Protein AF-A0A2E7RL47-F1 (afdb_monomer_lite)

pLDDT: mean 95.15, std 5.03, range [53.56, 98.62]

Foldseek 3Di:
DEQFAVDQEDDPPRLVRGDALVVVVVVCCVAVVVPHDDDYRFYADPVRHGDPSSVVRVVVNVVVCCVVPVDDLWDDDDDDQDDDTDSVDDDDDDDDGDDDPCVVPDDDPDDDDDDDDPND

Sequence (120 aa):
MPNRNHQWIWVEDAAHLLYSVDEMMGKYDFSVGRNANFLLGMVIDNRGLVPEADVTQLTVFGQEIKRRFGHKIAEVSGQGEILIIDLSQCTTIDRLVVMEGIAQGERVLKYSVEGFMDGK

Radius of gyration: 19.32 Å; chains: 1; bounding box: 41×29×61 Å

Secondary structure (DSSP, 8-state):
-BSBTTB-S--TT-GGGBPPHHHHHHHHHTTGGGT-----B----TTSS--HHHHHHHHHHHHHHHHHHSS-S-----SSS------SS------------GGG-------------TT-

Structure (mmCIF, N/CA/C/O backbone):
data_AF-A0A2E7RL47-F1
#
_entry.id   AF-A0A2E7RL47-F1
#
loop_
_atom_site.group_PDB
_atom_site.id
_atom_site.type_symbol
_atom_site.label_atom_id
_atom_site.label_alt_id
_atom_site.label_comp_id
_atom_site.label_asym_id
_atom_site.label_entity_id
_atom_site.label_seq_id
_atom_site.pdbx_PDB_ins_code
_atom_site.Cartn_x
_atom_site.Cartn_y
_atom_site.Cartn_z
_atom_site.occupancy
_atom_site.B_iso_or_equiv
_atom_site.auth_seq_id
_atom_site.auth_comp_id
_atom_site.auth_asym_id
_atom_site.auth_atom_id
_atom_site.pdbx_PDB_model_num
ATOM 1 N N . MET A 1 1 ? 5.225 7.623 -10.792 1.00 84.62 1 MET A N 1
ATOM 2 C CA . MET A 1 1 ? 6.603 7.228 -10.454 1.00 84.62 1 MET A CA 1
ATOM 3 C C . MET A 1 1 ? 7.082 6.243 -11.509 1.00 84.62 1 MET A C 1
ATOM 5 O O . MET A 1 1 ? 6.345 5.302 -11.781 1.00 84.62 1 MET A O 1
ATOM 9 N N . PRO A 1 2 ? 8.259 6.448 -12.116 1.00 88.81 2 PRO A N 1
ATOM 10 C CA . PRO A 1 2 ? 8.822 5.479 -13.052 1.00 88.81 2 PRO A CA 1
ATOM 11 C C . PRO A 1 2 ? 9.213 4.189 -12.321 1.00 88.81 2 PRO A C 1
ATOM 13 O O . PRO A 1 2 ? 9.649 4.243 -11.174 1.00 88.81 2 PRO A O 1
ATOM 16 N N . ASN A 1 3 ? 9.083 3.035 -12.975 1.00 90.81 3 ASN A N 1
ATOM 17 C CA . ASN A 1 3 ? 9.487 1.747 -12.402 1.00 90.81 3 ASN A CA 1
ATOM 18 C C . ASN A 1 3 ? 11.015 1.613 -12.207 1.00 90.81 3 ASN A C 1
ATOM 20 O O . ASN A 1 3 ? 11.498 0.800 -11.418 1.00 90.81 3 ASN A O 1
ATOM 24 N N . ARG A 1 4 ? 11.773 2.459 -12.911 1.00 92.44 4 ARG A N 1
ATOM 25 C CA . ARG A 1 4 ? 13.227 2.601 -12.830 1.00 92.44 4 ARG A CA 1
ATOM 26 C C . ARG A 1 4 ? 13.590 3.983 -12.299 1.00 92.44 4 ARG A C 1
ATOM 28 O O . ARG A 1 4 ? 12.906 4.960 -12.605 1.00 92.44 4 ARG A O 1
ATOM 35 N N . ASN A 1 5 ? 14.663 4.088 -11.525 1.00 91.81 5 ASN A N 1
ATOM 36 C CA . ASN A 1 5 ? 15.028 5.317 -10.833 1.00 91.81 5 ASN A CA 1
ATOM 37 C C . ASN A 1 5 ? 15.213 6.503 -11.795 1.00 91.81 5 ASN A C 1
ATOM 39 O O . ASN A 1 5 ? 16.106 6.497 -12.635 1.00 91.81 5 ASN A O 1
ATOM 43 N N . HIS A 1 6 ? 14.327 7.500 -11.678 1.00 89.25 6 HIS A N 1
ATOM 44 C CA . HIS A 1 6 ? 14.227 8.686 -12.544 1.00 89.25 6 HIS A CA 1
ATOM 45 C C . HIS A 1 6 ? 14.104 8.424 -14.060 1.00 89.25 6 HIS A C 1
ATOM 47 O O . HIS A 1 6 ? 14.182 9.368 -14.846 1.00 89.25 6 HIS A O 1
ATOM 53 N N . GLN A 1 7 ? 13.827 7.189 -14.488 1.00 92.19 7 GLN A N 1
ATOM 54 C CA . GLN A 1 7 ? 13.821 6.816 -15.900 1.00 92.19 7 GLN A CA 1
ATOM 55 C C . GLN A 1 7 ? 12.419 6.427 -16.384 1.00 92.19 7 GLN A C 1
ATOM 57 O O . GLN A 1 7 ? 11.924 5.332 -16.131 1.00 92.19 7 GLN A O 1
ATOM 62 N N . TRP A 1 8 ? 11.792 7.340 -17.125 1.00 93.19 8 TRP A N 1
ATOM 63 C CA . TRP A 1 8 ? 10.444 7.160 -17.677 1.00 93.19 8 TRP A CA 1
ATOM 64 C C . TRP A 1 8 ? 10.403 6.466 -19.036 1.00 93.19 8 TRP A C 1
ATOM 66 O O . TRP A 1 8 ? 9.374 5.910 -19.403 1.00 93.19 8 TRP A O 1
ATOM 76 N N . ILE A 1 9 ? 11.503 6.520 -19.784 1.00 93.94 9 ILE A N 1
ATOM 77 C CA . ILE A 1 9 ? 11.614 5.960 -21.131 1.00 93.94 9 ILE A CA 1
ATOM 78 C C . ILE A 1 9 ? 12.571 4.773 -21.087 1.00 93.94 9 ILE A C 1
ATOM 80 O O . ILE A 1 9 ? 13.517 4.746 -20.295 1.00 93.94 9 ILE A O 1
ATOM 84 N N . TRP A 1 10 ? 12.320 3.766 -21.916 1.00 95.62 10 TRP A N 1
ATOM 85 C CA . TRP A 1 10 ? 13.231 2.637 -22.022 1.00 95.62 10 TRP A CA 1
ATOM 86 C C . TRP A 1 10 ? 14.604 3.088 -22.536 1.00 95.62 10 TRP A C 1
ATOM 88 O O . TRP A 1 10 ? 14.705 3.877 -23.473 1.00 95.62 10 TRP A O 1
ATOM 98 N N . VAL A 1 11 ? 15.653 2.560 -21.911 1.00 94.31 11 VAL A N 1
ATOM 99 C CA . VAL A 1 11 ? 17.050 2.699 -22.329 1.00 94.31 11 VAL A CA 1
ATOM 100 C C . VAL A 1 11 ? 17.673 1.313 -22.223 1.00 94.31 11 VAL A C 1
ATOM 102 O O . VAL A 1 11 ? 17.366 0.564 -21.283 1.00 94.31 11 VAL A O 1
ATOM 105 N N . GLU A 1 12 ? 18.506 0.969 -23.199 1.00 94.25 12 GLU A N 1
ATOM 106 C CA . GLU A 1 12 ? 19.251 -0.286 -23.215 1.00 94.25 12 GLU A CA 1
ATOM 107 C C . GLU A 1 12 ? 20.155 -0.396 -21.973 1.00 94.25 12 GLU A C 1
ATOM 109 O O . GLU A 1 12 ? 20.651 0.605 -21.465 1.00 94.25 12 GLU A O 1
ATOM 114 N N . ASP A 1 13 ? 20.298 -1.609 -21.435 1.00 93.31 13 ASP A N 1
ATOM 115 C CA . ASP A 1 13 ? 21.106 -1.925 -20.241 1.00 93.31 13 ASP A CA 1
ATOM 116 C C . ASP A 1 13 ? 20.779 -1.134 -18.945 1.00 93.31 13 ASP A C 1
ATOM 118 O O . ASP A 1 13 ? 21.546 -1.079 -17.988 1.00 93.31 13 ASP A O 1
ATOM 122 N N . ALA A 1 14 ? 19.584 -0.545 -18.849 1.00 94.62 14 ALA A N 1
ATOM 123 C CA . ALA A 1 14 ? 19.164 0.230 -17.674 1.00 94.62 14 ALA A CA 1
ATOM 124 C C . ALA A 1 14 ? 18.370 -0.578 -16.620 1.00 94.62 14 ALA A C 1
ATOM 126 O O . ALA A 1 14 ? 17.676 0.001 -15.783 1.00 94.62 14 ALA A O 1
ATOM 127 N N . ALA A 1 15 ? 18.417 -1.915 -16.656 1.00 93.31 15 ALA A N 1
ATOM 128 C CA . ALA A 1 15 ? 17.671 -2.765 -15.713 1.00 93.31 15 ALA A CA 1
ATOM 129 C C . ALA A 1 15 ? 18.176 -2.640 -14.263 1.00 93.31 15 ALA A C 1
ATOM 131 O O . ALA A 1 15 ? 17.411 -2.813 -13.321 1.00 93.31 15 ALA A O 1
ATOM 132 N N . HIS A 1 16 ? 19.442 -2.265 -14.076 1.00 95.00 16 HIS A N 1
ATOM 133 C CA . HIS A 1 16 ? 20.040 -2.007 -12.765 1.00 95.00 16 HIS A CA 1
ATOM 134 C C . HIS A 1 16 ? 19.415 -0.809 -12.022 1.00 95.00 16 HIS A C 1
ATOM 136 O O . HIS A 1 16 ? 19.661 -0.633 -10.833 1.00 95.00 16 HIS A O 1
ATOM 142 N N . LEU A 1 17 ? 18.607 0.015 -12.703 1.00 96.25 17 LEU A N 1
ATOM 143 C CA . LEU A 1 17 ? 17.873 1.134 -12.104 1.00 96.25 17 LEU A CA 1
ATOM 144 C C . LEU A 1 17 ? 16.508 0.728 -11.530 1.00 96.25 17 LEU A C 1
ATOM 146 O O . 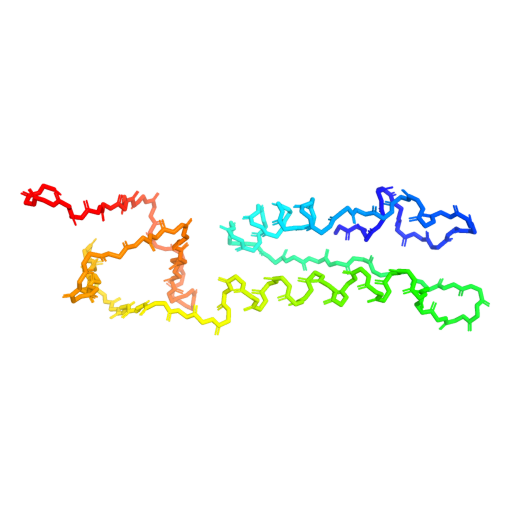LEU A 1 17 ? 15.800 1.587 -11.005 1.00 96.25 17 LEU A O 1
ATOM 150 N N . LEU A 1 18 ? 16.096 -0.534 -11.669 1.00 96.69 18 LEU A N 1
ATOM 151 C CA . LEU A 1 18 ? 14.861 -1.037 -11.072 1.00 96.69 18 LEU A CA 1
ATOM 152 C C . LEU A 1 18 ? 14.894 -0.859 -9.551 1.00 96.69 18 LEU A C 1
ATOM 154 O O . LEU A 1 18 ? 15.865 -1.229 -8.895 1.00 96.69 18 LEU A O 1
ATOM 158 N N . TYR A 1 19 ? 13.817 -0.314 -8.988 1.00 96.38 19 TYR A N 1
ATOM 159 C CA . TYR A 1 19 ? 13.667 -0.246 -7.536 1.00 96.38 19 TYR A CA 1
ATOM 160 C C . TYR A 1 19 ? 13.580 -1.651 -6.925 1.00 96.38 19 TYR A C 1
ATOM 162 O O . TYR A 1 19 ? 13.010 -2.575 -7.500 1.00 96.38 19 TYR A O 1
ATOM 170 N N . SER A 1 20 ? 14.090 -1.839 -5.720 1.00 96.38 20 SER A N 1
ATOM 171 C CA . SER A 1 20 ? 13.761 -3.039 -4.952 1.00 96.38 20 SER A CA 1
ATOM 172 C C . SER A 1 20 ? 12.266 -3.070 -4.601 1.00 96.38 20 SER A C 1
ATOM 174 O O . SER A 1 20 ? 11.598 -2.034 -4.534 1.00 96.38 20 SER A O 1
ATOM 176 N N . VAL A 1 21 ? 11.727 -4.262 -4.333 1.00 96.62 21 VAL A N 1
ATOM 177 C CA . VAL A 1 21 ? 10.330 -4.413 -3.886 1.00 96.62 21 VAL A CA 1
ATOM 178 C C . VAL A 1 21 ? 10.083 -3.644 -2.585 1.00 96.62 21 VAL A C 1
ATOM 180 O O . VAL A 1 21 ? 9.027 -3.034 -2.437 1.00 96.62 21 VAL A O 1
ATOM 183 N N . ASP A 1 22 ? 11.064 -3.590 -1.683 1.00 96.94 22 ASP A N 1
ATOM 184 C CA . ASP A 1 22 ? 10.963 -2.823 -0.438 1.00 96.94 22 ASP A CA 1
ATOM 185 C C . ASP A 1 22 ? 10.863 -1.313 -0.690 1.00 96.94 22 ASP A C 1
ATOM 187 O O . ASP A 1 22 ? 10.019 -0.640 -0.094 1.00 96.94 22 ASP A O 1
ATOM 191 N N . GLU A 1 23 ? 11.648 -0.771 -1.625 1.00 96.94 23 GLU A N 1
ATOM 192 C CA . GLU A 1 23 ? 11.520 0.633 -2.033 1.00 96.94 23 GLU A CA 1
ATOM 193 C C . GLU A 1 23 ? 10.163 0.917 -2.680 1.00 96.94 23 GLU A C 1
ATOM 195 O O . GLU A 1 23 ? 9.565 1.965 -2.422 1.00 96.94 23 GLU A O 1
ATOM 200 N N . MET A 1 24 ? 9.655 0.001 -3.510 1.00 97.12 24 MET A N 1
ATOM 201 C CA . MET A 1 24 ? 8.326 0.132 -4.110 1.00 97.12 24 MET A CA 1
ATOM 202 C C . MET A 1 24 ? 7.223 0.095 -3.051 1.00 97.12 24 MET A C 1
ATOM 204 O O . MET A 1 24 ? 6.310 0.918 -3.102 1.00 97.12 24 MET A O 1
ATOM 208 N N . MET A 1 25 ? 7.330 -0.793 -2.059 1.00 97.38 25 MET A N 1
ATOM 209 C CA . MET A 1 25 ? 6.396 -0.850 -0.936 1.00 97.38 25 MET A CA 1
ATOM 210 C C . MET A 1 25 ? 6.442 0.421 -0.092 1.00 97.38 25 MET A C 1
ATOM 212 O O . MET A 1 25 ? 5.389 0.958 0.233 1.00 97.38 25 MET A O 1
ATOM 216 N N . GLY A 1 26 ? 7.627 0.976 0.178 1.00 97.06 26 GLY A N 1
ATOM 217 C CA . GLY A 1 26 ? 7.737 2.270 0.855 1.00 97.06 26 GLY A CA 1
ATOM 218 C C . GLY A 1 26 ? 7.027 3.386 0.082 1.00 97.06 26 GLY A C 1
ATOM 219 O O . GLY A 1 26 ? 6.327 4.213 0.662 1.00 97.06 26 GLY A O 1
ATOM 220 N N . LYS A 1 27 ? 7.132 3.391 -1.251 1.00 96.75 27 LYS A N 1
ATOM 221 C CA . LYS A 1 27 ? 6.417 4.361 -2.095 1.00 96.75 27 LYS A CA 1
ATOM 222 C C . LYS A 1 27 ? 4.909 4.107 -2.124 1.00 96.75 27 LYS A C 1
ATOM 224 O O . LYS A 1 27 ? 4.157 5.077 -2.147 1.00 96.75 27 LYS A O 1
ATOM 229 N N . TYR A 1 28 ? 4.465 2.852 -2.089 1.00 97.81 28 TYR A N 1
ATOM 230 C CA . TYR A 1 28 ? 3.052 2.483 -1.965 1.00 97.81 28 TYR A CA 1
ATOM 231 C C . TYR A 1 28 ? 2.463 2.978 -0.637 1.00 97.81 28 TYR A C 1
ATOM 233 O O . TYR A 1 28 ? 1.457 3.687 -0.633 1.00 97.81 28 TYR A O 1
ATOM 241 N N . ASP A 1 29 ? 3.141 2.705 0.479 1.00 96.94 29 ASP A N 1
ATOM 242 C CA . ASP A 1 29 ? 2.715 3.120 1.819 1.00 96.94 29 ASP A CA 1
ATOM 243 C C . ASP A 1 29 ? 2.676 4.655 1.943 1.00 96.94 29 ASP A C 1
ATOM 245 O O . ASP A 1 29 ? 1.768 5.218 2.552 1.00 96.94 29 ASP A O 1
ATOM 249 N N . PHE A 1 30 ? 3.606 5.363 1.293 1.00 96.88 30 PHE A N 1
ATOM 250 C CA . PHE A 1 30 ? 3.637 6.830 1.268 1.00 96.88 30 PHE A CA 1
ATOM 251 C C . PHE A 1 30 ? 2.847 7.485 0.121 1.00 96.88 30 PHE A C 1
ATOM 253 O O . PHE A 1 30 ? 2.918 8.706 -0.029 1.00 96.88 30 PHE A O 1
ATOM 260 N N . SER A 1 31 ? 2.080 6.714 -0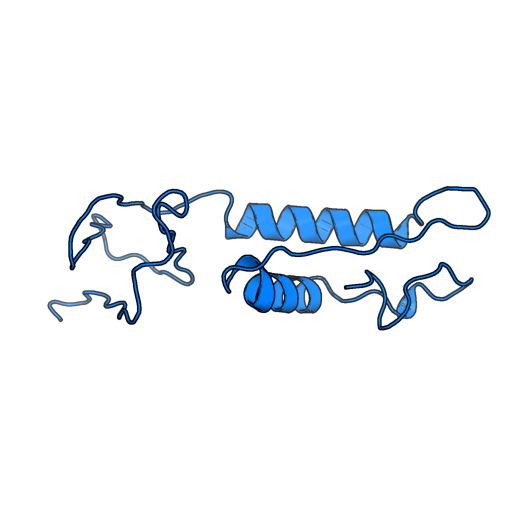.655 1.00 97.56 31 SER A N 1
ATOM 261 C CA . SER A 1 31 ? 1.118 7.219 -1.647 1.00 97.56 31 SER A CA 1
ATOM 262 C C . SER A 1 31 ? -0.287 6.691 -1.362 1.00 97.56 31 SER A C 1
ATOM 264 O O . SER A 1 31 ? -1.083 7.406 -0.761 1.00 97.56 31 SER A O 1
ATOM 266 N N . VAL A 1 32 ? -0.572 5.431 -1.701 1.00 98.19 32 VAL A N 1
ATOM 267 C CA . VAL A 1 32 ? -1.855 4.763 -1.416 1.00 98.19 32 VAL A CA 1
ATOM 268 C C . VAL A 1 32 ? -2.172 4.801 0.073 1.00 98.19 32 VAL A C 1
ATOM 270 O O . VAL A 1 32 ? -3.276 5.179 0.454 1.00 98.19 32 VAL A O 1
ATOM 273 N N . GLY A 1 33 ? -1.182 4.520 0.926 1.00 97.69 33 GLY A N 1
ATOM 274 C CA . GLY A 1 33 ? -1.335 4.621 2.382 1.00 97.69 33 GLY A CA 1
ATOM 275 C C . GLY A 1 33 ? -1.499 6.053 2.916 1.00 97.69 33 GLY A C 1
ATOM 276 O O . GLY A 1 33 ? -1.691 6.240 4.114 1.00 97.69 33 GLY A O 1
ATOM 277 N N . ARG A 1 34 ? -1.444 7.073 2.050 1.00 97.69 34 ARG A N 1
ATOM 278 C CA . ARG A 1 34 ? -1.616 8.499 2.372 1.00 97.69 34 ARG A CA 1
ATOM 279 C C . ARG A 1 34 ? -2.686 9.174 1.510 1.00 97.69 34 ARG A C 1
ATOM 281 O O . ARG A 1 34 ? -2.531 10.334 1.139 1.00 97.69 34 ARG A O 1
ATOM 288 N N . ASN A 1 35 ? -3.764 8.452 1.206 1.00 97.75 35 ASN A N 1
ATOM 289 C CA . ASN A 1 35 ? -4.922 8.988 0.484 1.00 97.75 35 ASN A CA 1
ATOM 290 C C . ASN A 1 35 ? -4.566 9.558 -0.910 1.00 97.75 35 ASN A C 1
ATOM 292 O O . ASN A 1 35 ? -5.083 10.586 -1.339 1.00 97.75 35 ASN A O 1
ATOM 296 N N . ALA A 1 36 ? -3.648 8.901 -1.626 1.00 97.81 36 ALA A N 1
ATOM 297 C CA . ALA A 1 36 ? -3.278 9.266 -2.990 1.00 97.81 36 ALA A CA 1
ATOM 298 C C . ALA A 1 36 ? -3.295 8.055 -3.926 1.00 97.81 36 ALA A C 1
ATOM 300 O O . ALA A 1 36 ? -3.035 6.922 -3.529 1.00 97.81 36 ALA A O 1
ATOM 301 N N . ASN A 1 37 ? -3.533 8.300 -5.212 1.00 97.00 37 ASN A N 1
ATOM 302 C CA . ASN A 1 37 ? -3.364 7.268 -6.230 1.00 97.00 37 ASN A CA 1
ATOM 303 C C . ASN A 1 37 ? -1.878 7.041 -6.529 1.00 97.00 37 ASN A C 1
ATOM 305 O O . ASN A 1 37 ? -1.093 7.988 -6.624 1.00 97.00 37 ASN A O 1
ATOM 309 N N . PHE A 1 38 ? -1.501 5.784 -6.760 1.00 96.31 38 PHE A N 1
ATOM 310 C CA . PHE A 1 38 ? -0.141 5.422 -7.144 1.00 96.31 38 PHE A CA 1
ATOM 311 C C . PHE A 1 38 ? -0.047 5.152 -8.646 1.00 96.31 38 PHE A C 1
ATOM 313 O O . PHE A 1 38 ? -0.394 4.079 -9.133 1.00 96.31 38 PHE A O 1
ATOM 320 N N . LEU A 1 39 ? 0.429 6.148 -9.395 1.00 95.69 39 LEU A N 1
ATOM 321 C CA . LEU A 1 39 ? 0.692 6.008 -10.826 1.00 95.69 39 LEU A CA 1
ATOM 322 C C . LEU A 1 39 ? 2.064 5.365 -11.052 1.00 95.69 39 LEU A C 1
ATOM 324 O O . LEU A 1 39 ? 3.089 5.972 -10.723 1.00 95.69 39 LEU A O 1
ATOM 328 N N . LEU A 1 40 ? 2.091 4.187 -11.670 1.00 93.88 40 LEU A N 1
ATOM 329 C CA . LEU A 1 40 ? 3.309 3.432 -11.961 1.00 93.88 40 LEU A CA 1
ATOM 330 C C . LEU A 1 40 ? 3.665 3.506 -13.451 1.00 93.88 40 LEU A C 1
ATOM 332 O O . LEU A 1 40 ? 2.858 3.162 -14.309 1.00 93.88 40 LEU A O 1
ATOM 336 N N . GLY A 1 41 ? 4.868 3.988 -13.759 1.00 93.75 41 GLY A N 1
ATOM 337 C CA . GLY A 1 41 ? 5.362 4.143 -15.125 1.00 93.75 41 GLY A CA 1
ATOM 338 C C . GLY A 1 41 ? 6.070 2.885 -15.605 1.00 93.75 41 GLY A C 1
ATOM 339 O O . GLY A 1 41 ? 7.170 2.597 -15.137 1.00 93.75 41 GLY A O 1
ATOM 340 N N . MET A 1 42 ? 5.455 2.171 -16.544 1.00 94.31 42 MET A N 1
ATOM 341 C CA . MET A 1 42 ? 6.053 1.025 -17.231 1.00 94.31 42 MET A CA 1
ATOM 342 C C . MET A 1 42 ? 6.772 1.483 -18.501 1.00 94.31 42 MET A C 1
ATOM 344 O O . MET A 1 42 ? 6.352 2.445 -19.144 1.00 94.31 42 MET A O 1
ATOM 348 N N . VAL A 1 43 ? 7.837 0.777 -18.871 1.00 94.69 43 VAL A N 1
ATOM 349 C CA . VAL A 1 43 ? 8.608 1.055 -20.087 1.00 94.69 43 VAL A CA 1
ATOM 350 C C . VAL A 1 43 ? 8.370 -0.027 -21.139 1.00 94.69 43 VAL A C 1
ATOM 352 O O . VAL A 1 43 ? 8.107 -1.179 -20.796 1.00 94.69 43 VAL A O 1
ATOM 355 N N . ILE A 1 44 ? 8.485 0.352 -22.411 1.00 96.31 44 ILE A N 1
ATOM 356 C CA . ILE A 1 44 ? 8.385 -0.541 -23.570 1.00 96.31 44 ILE A CA 1
ATOM 357 C C . ILE A 1 44 ? 9.724 -0.512 -24.309 1.00 96.31 44 ILE A C 1
ATOM 359 O O . ILE A 1 44 ? 10.234 0.569 -24.599 1.00 96.31 44 ILE A O 1
ATOM 363 N N . ASP A 1 45 ? 10.301 -1.680 -24.570 1.00 96.31 45 ASP A N 1
ATOM 364 C CA . ASP A 1 45 ? 11.588 -1.829 -25.245 1.00 96.31 45 ASP A CA 1
ATOM 365 C C . ASP A 1 45 ? 11.500 -1.702 -26.776 1.00 96.31 45 ASP A C 1
ATOM 367 O O . ASP A 1 45 ? 10.432 -1.498 -27.357 1.00 96.31 45 ASP A O 1
ATOM 371 N N . ASN A 1 46 ? 12.642 -1.846 -27.454 1.00 96.38 46 ASN A N 1
ATOM 372 C CA . ASN A 1 46 ? 12.744 -1.792 -28.918 1.00 96.38 46 ASN A CA 1
ATOM 373 C C . ASN A 1 46 ? 12.038 -2.949 -29.657 1.00 96.38 46 ASN A C 1
ATOM 375 O O . ASN A 1 46 ? 11.945 -2.914 -30.883 1.00 96.38 46 ASN A O 1
ATOM 379 N N . ARG A 1 47 ? 11.520 -3.952 -28.937 1.00 97.31 47 ARG A N 1
ATOM 380 C CA . ARG A 1 47 ? 10.678 -5.032 -29.475 1.00 97.31 47 ARG A CA 1
ATOM 381 C C . ARG A 1 47 ? 9.190 -4.703 -29.345 1.00 97.31 47 ARG A C 1
ATOM 383 O O . ARG A 1 47 ? 8.360 -5.470 -29.825 1.00 97.31 47 ARG A O 1
ATOM 390 N N . GLY A 1 48 ? 8.844 -3.590 -28.694 1.00 97.31 48 GLY A N 1
ATOM 391 C CA . GLY A 1 48 ? 7.464 -3.243 -28.373 1.00 97.31 48 GLY A CA 1
ATOM 392 C C . GLY A 1 48 ? 6.920 -3.994 -27.154 1.00 97.31 48 GLY A C 1
ATOM 393 O O . GLY A 1 48 ? 5.703 -4.102 -27.014 1.00 97.31 48 GLY A O 1
ATOM 394 N N . LEU A 1 49 ? 7.787 -4.521 -26.280 1.00 97.50 49 LEU A N 1
ATOM 395 C CA . LEU A 1 49 ? 7.399 -5.325 -25.117 1.00 97.50 49 LEU A CA 1
ATOM 396 C C . LEU A 1 49 ? 7.840 -4.676 -23.800 1.00 97.50 49 LEU A C 1
ATOM 398 O O . LEU A 1 49 ? 8.803 -3.916 -23.748 1.00 97.50 49 LEU A O 1
ATOM 402 N N . VAL A 1 50 ? 7.158 -5.011 -22.703 1.00 97.12 50 VAL A N 1
ATOM 403 C CA . VAL A 1 50 ? 7.669 -4.714 -21.357 1.00 97.12 50 VAL A CA 1
ATOM 404 C C . VAL A 1 50 ? 8.865 -5.640 -21.096 1.00 97.12 50 VAL A C 1
ATOM 406 O O . VAL A 1 50 ? 8.715 -6.853 -21.266 1.00 97.12 50 VAL A O 1
ATOM 409 N N . PRO A 1 51 ? 10.040 -5.126 -20.687 1.00 97.12 51 PRO A N 1
ATOM 410 C CA . PRO A 1 51 ? 11.192 -5.977 -20.403 1.00 97.12 51 PRO A CA 1
ATOM 411 C C . PRO A 1 51 ? 10.889 -7.030 -19.328 1.00 97.12 51 PRO A C 1
ATOM 413 O O . PRO A 1 51 ? 10.201 -6.751 -18.348 1.00 97.12 51 PRO A O 1
ATOM 416 N N . GLU A 1 52 ? 11.459 -8.229 -19.463 1.00 96.94 52 GLU A N 1
ATOM 417 C CA . GLU A 1 52 ? 11.205 -9.347 -18.536 1.00 96.94 52 GLU A CA 1
ATOM 418 C C . GLU A 1 52 ? 11.592 -9.027 -17.084 1.00 96.94 52 GLU A C 1
ATOM 420 O O . GLU A 1 52 ? 10.914 -9.460 -16.149 1.00 96.94 52 GLU A O 1
ATOM 425 N N . ALA A 1 53 ? 12.645 -8.227 -16.886 1.00 95.75 53 ALA A N 1
ATOM 426 C CA . ALA A 1 53 ? 13.063 -7.771 -15.563 1.00 95.75 53 ALA A CA 1
ATOM 427 C C . ALA A 1 53 ? 11.985 -6.897 -14.892 1.00 95.75 53 ALA A C 1
ATOM 429 O O . ALA A 1 53 ? 11.658 -7.117 -13.726 1.00 95.75 53 ALA A O 1
ATOM 430 N N . ASP A 1 54 ? 11.383 -5.965 -15.642 1.00 96.50 54 ASP A N 1
ATOM 431 C CA . ASP A 1 54 ? 10.270 -5.136 -15.174 1.00 96.50 54 ASP A CA 1
ATOM 432 C C . ASP A 1 54 ? 9.034 -6.001 -14.882 1.00 96.50 54 ASP A C 1
ATOM 434 O O . ASP A 1 54 ? 8.441 -5.872 -13.816 1.00 96.50 54 ASP A O 1
ATOM 438 N N . VAL A 1 55 ? 8.674 -6.940 -15.769 1.00 96.94 55 VAL A N 1
ATOM 439 C CA . VAL A 1 55 ? 7.551 -7.873 -15.532 1.00 96.94 55 VAL A CA 1
ATOM 440 C C . VAL A 1 55 ? 7.751 -8.662 -14.237 1.00 96.94 55 VAL A C 1
ATOM 442 O O . VAL A 1 55 ? 6.829 -8.764 -13.424 1.00 96.94 55 VAL A O 1
ATOM 445 N N . THR A 1 56 ? 8.951 -9.201 -14.026 1.00 97.12 56 THR A N 1
ATOM 446 C CA . THR A 1 56 ? 9.283 -9.995 -12.836 1.00 97.12 56 THR A CA 1
ATOM 447 C C . THR A 1 56 ? 9.154 -9.160 -11.567 1.00 97.12 56 THR A C 1
ATOM 449 O O . THR A 1 56 ? 8.437 -9.542 -10.644 1.00 97.12 56 THR A O 1
ATOM 452 N N . GLN A 1 57 ? 9.792 -7.992 -11.528 1.00 97.06 57 GLN A N 1
ATOM 453 C CA . GLN A 1 57 ? 9.772 -7.110 -10.363 1.00 97.06 57 GLN A CA 1
ATOM 454 C C . GLN A 1 57 ? 8.351 -6.596 -10.059 1.00 97.06 57 GLN A C 1
ATOM 456 O O . GLN A 1 57 ? 7.921 -6.654 -8.906 1.00 97.06 57 GLN A O 1
ATOM 461 N N . LEU A 1 58 ? 7.577 -6.197 -11.075 1.00 96.88 58 LEU A N 1
ATOM 462 C CA . LEU A 1 58 ? 6.172 -5.800 -10.918 1.00 96.88 58 LEU A CA 1
ATOM 463 C C . LEU A 1 58 ? 5.290 -6.946 -10.411 1.00 96.88 58 LEU A C 1
ATOM 465 O O . LEU A 1 58 ? 4.386 -6.726 -9.602 1.00 96.88 58 LEU A O 1
ATOM 469 N N . THR A 1 59 ? 5.565 -8.175 -10.849 1.00 98.06 59 THR A N 1
ATOM 470 C CA . THR A 1 59 ? 4.861 -9.370 -10.371 1.00 98.06 59 THR A CA 1
ATOM 471 C C . THR A 1 59 ? 5.124 -9.596 -8.886 1.00 98.06 59 THR A C 1
ATOM 473 O O . THR A 1 59 ? 4.172 -9.771 -8.123 1.00 98.06 59 THR A O 1
ATOM 476 N N . VAL A 1 60 ? 6.388 -9.538 -8.454 1.00 98.19 60 VAL A N 1
ATOM 477 C CA . VAL A 1 60 ? 6.750 -9.700 -7.036 1.00 98.19 60 VAL A CA 1
ATOM 478 C C . VAL A 1 60 ? 6.176 -8.558 -6.192 1.00 98.19 60 VAL A C 1
ATOM 480 O O . VAL A 1 60 ? 5.626 -8.807 -5.122 1.00 98.19 60 VAL A O 1
ATOM 483 N N . PHE A 1 61 ? 6.204 -7.318 -6.684 1.00 98.12 61 PHE A N 1
ATOM 484 C CA . PHE A 1 61 ? 5.578 -6.182 -6.004 1.00 98.12 61 PHE A CA 1
ATOM 485 C C . PHE A 1 61 ? 4.065 -6.380 -5.812 1.00 98.12 61 PHE A C 1
ATOM 487 O O . PHE A 1 61 ? 3.545 -6.206 -4.709 1.00 98.12 61 PHE A O 1
ATOM 494 N N . GLY A 1 62 ? 3.350 -6.827 -6.849 1.00 98.19 62 GLY A N 1
ATOM 495 C CA . GLY A 1 62 ? 1.923 -7.142 -6.746 1.00 98.19 62 GLY A CA 1
ATOM 496 C C . GLY A 1 62 ? 1.624 -8.303 -5.788 1.00 98.19 62 GLY A C 1
ATOM 497 O O . GLY A 1 62 ? 0.620 -8.273 -5.071 1.00 98.19 62 GLY A O 1
ATOM 498 N N . GLN A 1 63 ? 2.492 -9.318 -5.744 1.00 98.62 63 GLN A N 1
ATOM 499 C CA . GLN A 1 63 ? 2.405 -10.402 -4.762 1.00 98.62 63 GLN A CA 1
ATOM 500 C C . GLN A 1 63 ? 2.606 -9.884 -3.338 1.00 98.62 63 GLN A C 1
ATOM 502 O O . GLN A 1 63 ? 1.859 -10.283 -2.448 1.00 98.62 63 GLN A O 1
ATOM 507 N N . GLU A 1 64 ? 3.545 -8.964 -3.124 1.00 98.31 64 GLU A N 1
ATOM 508 C CA . GLU A 1 64 ? 3.807 -8.384 -1.809 1.00 98.31 64 GLU A CA 1
ATOM 509 C C . GLU A 1 64 ? 2.623 -7.545 -1.310 1.00 98.31 64 GLU A C 1
ATOM 511 O O . GLU A 1 64 ? 2.206 -7.709 -0.165 1.00 98.31 64 GLU A O 1
ATOM 516 N N . ILE A 1 65 ? 1.983 -6.743 -2.172 1.00 98.25 65 ILE A N 1
ATOM 517 C CA . ILE A 1 65 ? 0.737 -6.035 -1.820 1.00 98.25 65 ILE A CA 1
ATOM 518 C C . ILE A 1 65 ? -0.338 -7.033 -1.366 1.00 98.25 65 ILE A C 1
ATOM 520 O O . ILE A 1 65 ? -0.943 -6.861 -0.305 1.00 98.25 65 ILE A O 1
ATOM 524 N N . LYS A 1 66 ? -0.556 -8.111 -2.132 1.00 98.31 66 LYS A N 1
ATOM 525 C CA . LYS A 1 66 ? -1.535 -9.155 -1.780 1.00 98.31 66 LYS A CA 1
ATOM 526 C C . LYS A 1 66 ? -1.169 -9.875 -0.486 1.00 98.31 66 LYS A C 1
ATOM 528 O O . LYS A 1 66 ? -2.051 -10.145 0.320 1.00 98.31 66 LYS A O 1
ATOM 533 N N . ARG A 1 67 ? 0.112 -10.160 -0.258 1.00 97.56 67 ARG A N 1
ATOM 534 C CA . ARG A 1 67 ? 0.587 -10.797 0.973 1.00 97.56 67 ARG A CA 1
ATOM 535 C C . ARG A 1 67 ? 0.320 -9.917 2.194 1.00 97.56 67 ARG A C 1
ATOM 537 O O . ARG A 1 67 ? -0.054 -10.437 3.238 1.00 97.56 67 ARG A O 1
ATOM 544 N N . ARG A 1 68 ? 0.515 -8.599 2.067 1.00 96.44 68 ARG A N 1
ATOM 545 C CA . ARG A 1 68 ? 0.359 -7.629 3.163 1.00 96.44 68 ARG A CA 1
ATOM 546 C C . ARG A 1 68 ? -1.091 -7.267 3.472 1.00 96.44 68 ARG A C 1
ATOM 548 O O . ARG A 1 68 ? -1.408 -7.074 4.640 1.00 96.44 68 ARG A O 1
ATOM 555 N N . PHE A 1 69 ? -1.938 -7.141 2.450 1.00 96.75 69 PHE A N 1
ATOM 556 C CA . PHE A 1 69 ? -3.280 -6.555 2.584 1.00 96.75 69 PHE A CA 1
ATOM 557 C C . PHE A 1 69 ? -4.413 -7.447 2.055 1.00 96.75 69 PHE A C 1
ATOM 559 O O . PHE A 1 69 ? -5.581 -7.098 2.190 1.00 96.75 69 PHE A O 1
ATOM 566 N N . GLY A 1 70 ? -4.100 -8.595 1.446 1.00 96.50 70 GLY A N 1
ATOM 567 C CA . GLY A 1 70 ? -5.098 -9.496 0.857 1.00 96.50 70 GLY A CA 1
ATOM 568 C C . GLY A 1 70 ? -5.925 -10.273 1.882 1.00 96.50 70 GLY A C 1
ATOM 569 O O . GLY A 1 70 ? -6.999 -10.767 1.546 1.00 96.50 70 GLY A O 1
ATOM 570 N N . HIS A 1 71 ? -5.456 -10.353 3.128 1.00 95.62 71 HIS A N 1
ATOM 571 C CA . HIS A 1 71 ? -6.162 -10.999 4.229 1.00 95.62 71 HIS A CA 1
ATOM 572 C C . HIS A 1 71 ? -6.128 -10.103 5.466 1.00 95.62 71 HIS A C 1
ATOM 574 O O . HIS A 1 71 ? -5.061 -9.799 5.995 1.00 95.62 71 HIS A O 1
ATOM 580 N N . LYS A 1 72 ? -7.308 -9.685 5.925 1.00 95.50 72 LYS A N 1
ATOM 581 C CA . LYS A 1 72 ? -7.491 -8.933 7.172 1.00 95.50 72 LYS A CA 1
ATOM 582 C C . LYS A 1 72 ? -7.618 -9.885 8.361 1.00 95.50 72 LYS A C 1
ATOM 584 O O . LYS A 1 72 ? -8.238 -10.938 8.235 1.00 95.50 72 LYS A O 1
ATOM 589 N N . ILE A 1 73 ? -7.072 -9.483 9.507 1.00 96.25 73 ILE A N 1
ATOM 590 C CA . ILE A 1 73 ? -7.249 -10.191 10.786 1.00 96.25 73 ILE A CA 1
ATOM 591 C C . ILE A 1 73 ? -8.668 -9.950 11.319 1.00 96.25 73 ILE A C 1
ATOM 593 O O . ILE A 1 73 ? -9.358 -10.885 11.708 1.00 96.25 73 ILE A O 1
ATOM 597 N N . ALA A 1 74 ? -9.111 -8.694 11.292 1.00 96.62 74 ALA A N 1
ATOM 598 C CA . ALA A 1 74 ? -10.441 -8.256 11.690 1.00 96.62 74 ALA A CA 1
ATOM 599 C C . ALA A 1 74 ? -10.787 -6.940 10.973 1.00 96.62 74 ALA A C 1
ATOM 601 O O . ALA A 1 74 ? -9.918 -6.304 10.374 1.00 96.62 74 ALA A O 1
ATOM 602 N N . GLU A 1 75 ? -12.055 -6.539 11.014 1.00 97.06 75 GLU A N 1
ATOM 603 C CA . GLU A 1 75 ? -12.535 -5.270 10.462 1.00 97.06 75 GLU A CA 1
ATOM 604 C C . GLU A 1 75 ? -13.754 -4.787 11.243 1.00 97.06 75 GLU A C 1
ATOM 606 O O . GLU A 1 75 ? -14.560 -5.583 11.721 1.00 97.06 75 GLU A O 1
ATOM 611 N N . VAL A 1 76 ? -13.894 -3.467 11.320 1.00 97.56 76 VAL A N 1
ATOM 612 C CA . VAL A 1 76 ? -15.101 -2.782 11.774 1.00 97.56 76 VAL A CA 1
ATOM 613 C C . VAL A 1 76 ? -15.424 -1.665 10.786 1.00 97.56 76 VAL A C 1
ATOM 615 O O . VAL A 1 76 ? -14.529 -1.079 10.179 1.00 97.56 76 VAL A O 1
ATOM 618 N N . SER A 1 77 ? -16.705 -1.356 10.628 1.00 97.12 77 SER A N 1
ATOM 619 C CA . SER A 1 77 ? -17.162 -0.175 9.897 1.00 97.12 77 SER A CA 1
ATOM 620 C C . SER A 1 77 ? -18.365 0.428 10.612 1.00 97.12 77 SER A C 1
ATOM 622 O O . SER A 1 77 ? -19.105 -0.274 11.302 1.00 97.12 77 SER A O 1
ATOM 624 N N . GLY A 1 78 ? -18.549 1.739 10.488 1.00 96.50 78 GLY A N 1
ATOM 625 C CA . GLY A 1 78 ? -19.628 2.439 11.171 1.00 96.50 78 GLY A CA 1
ATOM 626 C C . GLY A 1 78 ? -19.494 3.952 11.086 1.00 96.50 78 GLY A C 1
ATOM 627 O O . GLY A 1 78 ? -18.641 4.480 10.376 1.00 96.50 78 GLY A O 1
ATOM 628 N N . GLN A 1 79 ? -20.363 4.640 11.819 1.00 95.00 79 GLN A N 1
ATOM 629 C CA . GLN A 1 79 ? -20.341 6.088 11.998 1.00 95.00 79 GLN A CA 1
ATOM 630 C C . GLN A 1 79 ? -20.228 6.389 13.493 1.00 95.00 79 GLN A C 1
ATOM 632 O O . GLN A 1 79 ? -20.898 5.747 14.299 1.00 95.00 79 GLN A O 1
ATOM 637 N N . GLY A 1 80 ? -19.398 7.361 13.857 1.00 94.50 80 GLY A N 1
ATOM 638 C CA . GLY A 1 80 ? -19.147 7.740 15.246 1.00 94.50 80 GLY A CA 1
ATOM 639 C C . GLY A 1 80 ? -17.715 8.227 15.440 1.00 94.50 80 GLY A C 1
ATOM 640 O O . GLY A 1 80 ? -16.926 8.232 14.498 1.00 94.50 80 GLY A O 1
ATOM 641 N N . GLU A 1 81 ? -17.391 8.642 16.661 1.00 95.69 81 GLU A N 1
ATOM 642 C CA . GLU A 1 81 ? -16.046 9.118 17.020 1.00 95.69 81 GLU A CA 1
ATOM 643 C C . GLU A 1 81 ? -15.096 7.975 17.401 1.00 95.69 81 GLU A C 1
ATOM 645 O O . GLU A 1 81 ? -13.882 8.115 17.281 1.00 95.69 81 GLU A O 1
ATOM 650 N N . ILE A 1 82 ? -15.645 6.839 17.847 1.00 97.19 82 ILE A N 1
ATOM 651 C CA . ILE A 1 82 ? -14.888 5.672 18.303 1.00 97.19 82 ILE A CA 1
ATOM 652 C C . ILE A 1 82 ? -15.419 4.431 17.590 1.00 97.19 82 ILE A C 1
ATOM 654 O O . ILE A 1 82 ? -16.618 4.151 17.614 1.00 97.19 82 ILE A O 1
ATOM 658 N N . LEU A 1 83 ? -14.504 3.667 16.998 1.00 97.50 83 LEU A N 1
ATOM 659 C CA . LEU A 1 83 ? -14.755 2.328 16.480 1.00 97.50 83 LEU A CA 1
ATOM 660 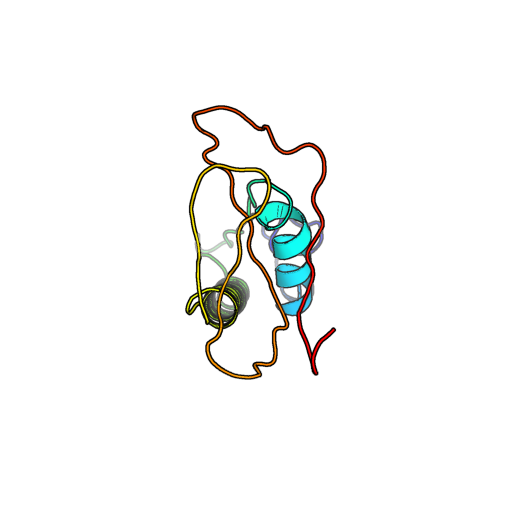C C . LEU A 1 83 ? -13.832 1.352 17.210 1.00 97.50 83 LEU A C 1
ATOM 662 O O . LEU A 1 83 ? -12.628 1.583 17.293 1.00 97.50 83 LEU A O 1
ATOM 666 N N . ILE A 1 84 ? -14.401 0.268 17.735 1.00 96.44 84 ILE A N 1
ATOM 667 C CA . ILE A 1 84 ? -13.667 -0.766 18.471 1.00 96.44 84 ILE A CA 1
ATOM 668 C C . ILE A 1 84 ? -13.647 -2.033 17.621 1.00 96.44 84 ILE A C 1
ATOM 670 O O . ILE A 1 84 ? -14.696 -2.498 17.175 1.00 96.44 84 ILE A O 1
ATOM 674 N N . ILE A 1 85 ? -12.456 -2.591 17.410 1.00 96.00 85 ILE A N 1
ATOM 675 C CA . ILE A 1 85 ? -12.265 -3.903 16.789 1.00 96.00 85 ILE A CA 1
ATOM 676 C C . ILE A 1 85 ? -11.949 -4.894 17.906 1.00 96.00 85 ILE A C 1
ATOM 678 O O . ILE A 1 85 ? -10.888 -4.809 18.521 1.00 96.00 85 ILE A O 1
ATOM 682 N N . ASP A 1 86 ? -12.856 -5.834 18.161 1.00 93.56 86 ASP A N 1
ATOM 683 C CA . ASP A 1 86 ? -12.590 -6.950 19.067 1.00 93.56 86 ASP A CA 1
ATOM 684 C C . ASP A 1 86 ? -11.853 -8.067 18.313 1.00 93.56 86 ASP A C 1
ATOM 686 O O . ASP A 1 86 ? -12.367 -8.630 17.345 1.00 93.56 86 ASP A O 1
ATOM 690 N N . LEU A 1 87 ? -10.633 -8.380 18.751 1.00 93.94 87 LEU A N 1
ATOM 691 C CA . LEU A 1 87 ? -9.787 -9.422 18.161 1.00 93.94 87 LEU A CA 1
ATOM 692 C C . LEU A 1 87 ? -10.029 -10.806 18.774 1.00 93.94 87 LEU A C 1
ATOM 694 O O . LEU A 1 87 ? -9.420 -11.780 18.332 1.00 93.94 87 LEU A O 1
ATOM 698 N N . SER A 1 88 ? -10.893 -10.910 19.790 1.00 90.38 88 SER A N 1
ATOM 699 C CA . SER A 1 88 ? -11.220 -12.117 20.570 1.00 90.38 88 SER A CA 1
ATOM 700 C C . SER A 1 88 ? -10.063 -12.735 21.372 1.00 90.38 88 SER A C 1
ATOM 702 O O . SER A 1 88 ? -10.300 -13.412 22.369 1.00 90.38 88 SER A O 1
ATOM 704 N N . GLN A 1 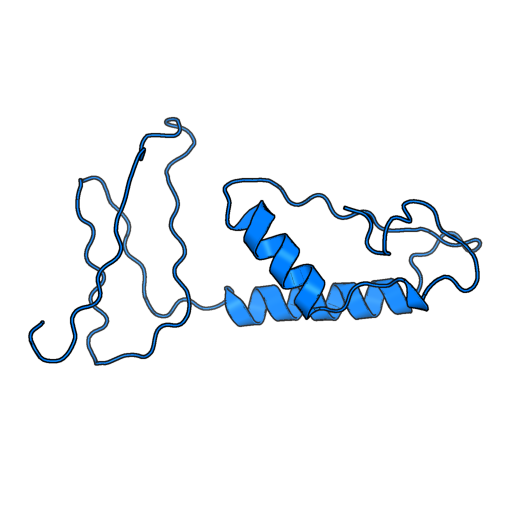89 ? -8.812 -12.515 20.968 1.00 90.81 89 GLN A N 1
ATOM 705 C CA . GLN A 1 89 ? -7.603 -12.993 21.635 1.00 90.81 89 GLN A CA 1
ATOM 706 C C . GLN A 1 89 ? -6.439 -12.017 21.433 1.00 90.81 89 GLN A C 1
ATOM 708 O O . GLN A 1 89 ? -6.422 -11.233 20.479 1.00 90.81 89 GLN A O 1
ATOM 713 N N . CYS A 1 90 ? -5.436 -12.097 22.311 1.00 91.56 90 CYS A N 1
ATOM 714 C CA . CYS A 1 90 ? -4.203 -11.327 22.164 1.00 91.56 90 CYS A CA 1
ATOM 715 C C . CYS A 1 90 ? -3.546 -11.650 20.815 1.00 91.56 90 CYS A C 1
ATOM 717 O O . CYS A 1 90 ? -3.231 -12.806 20.532 1.00 91.56 90 CYS A O 1
ATOM 719 N N . THR A 1 91 ? -3.384 -10.629 19.973 1.00 93.88 91 THR A N 1
ATOM 720 C CA . THR A 1 91 ? -2.974 -10.784 18.576 1.00 93.88 91 THR A CA 1
ATOM 721 C C . THR A 1 91 ? -1.912 -9.750 18.231 1.00 93.88 91 THR A C 1
ATOM 723 O O . THR A 1 91 ? -2.072 -8.566 18.517 1.00 93.88 91 THR A O 1
ATOM 726 N N . THR A 1 92 ? -0.824 -10.182 17.593 1.00 93.56 92 THR A N 1
ATOM 727 C CA . THR A 1 92 ? 0.198 -9.271 17.068 1.00 93.56 92 THR A CA 1
ATOM 728 C C . THR A 1 92 ? -0.327 -8.551 15.830 1.00 93.56 92 THR A C 1
ATOM 730 O O . THR A 1 92 ? -0.769 -9.192 14.878 1.00 93.56 92 THR A O 1
ATOM 733 N N . ILE A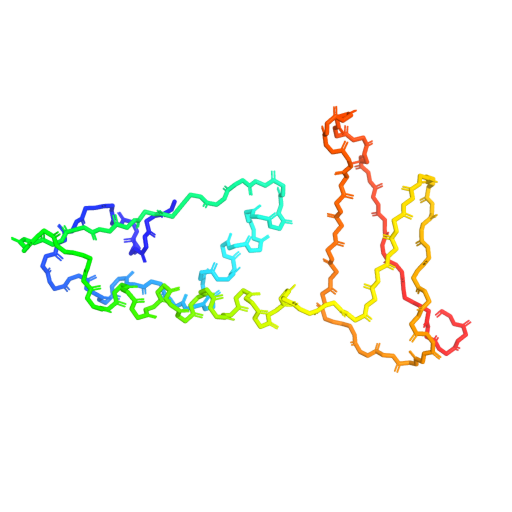 1 93 ? -0.238 -7.223 15.833 1.00 94.06 93 ILE A N 1
ATOM 734 C CA . ILE A 1 93 ? -0.661 -6.358 14.730 1.00 94.06 93 ILE A CA 1
ATOM 735 C C . ILE A 1 93 ? 0.547 -5.542 14.286 1.00 94.06 93 ILE A C 1
ATOM 737 O O . ILE A 1 93 ? 1.189 -4.890 15.107 1.00 94.06 93 ILE A O 1
ATOM 741 N N . ASP A 1 94 ? 0.847 -5.559 12.992 1.00 94.62 94 ASP A N 1
ATOM 742 C CA . ASP A 1 94 ? 1.914 -4.753 12.394 1.00 94.62 94 ASP A CA 1
ATOM 743 C C . ASP A 1 94 ? 1.378 -3.637 11.481 1.00 94.62 94 ASP A C 1
ATOM 745 O O . ASP A 1 94 ? 2.119 -2.712 11.143 1.00 94.62 94 ASP A O 1
ATOM 749 N N . ARG A 1 95 ? 0.100 -3.704 11.077 1.00 95.12 95 ARG A N 1
ATOM 750 C CA . ARG A 1 95 ? -0.536 -2.745 10.163 1.00 95.12 95 ARG A CA 1
ATOM 751 C C . ARG A 1 95 ? -2.012 -2.523 10.472 1.00 95.12 95 ARG A C 1
ATOM 753 O O . ARG A 1 95 ? -2.723 -3.433 10.885 1.00 95.12 95 ARG A O 1
ATOM 760 N N . LEU A 1 96 ? -2.471 -1.311 10.168 1.00 96.19 96 LEU A N 1
ATOM 761 C CA . LEU A 1 96 ? -3.871 -0.897 10.194 1.00 96.19 96 LEU A CA 1
ATOM 762 C C . LEU A 1 96 ? -4.196 -0.162 8.890 1.00 96.19 96 LEU A C 1
ATOM 764 O O . LEU A 1 96 ? -3.385 0.626 8.405 1.00 96.19 96 LEU A O 1
ATOM 768 N N . VAL A 1 97 ? -5.394 -0.392 8.353 1.00 97.50 97 VAL A N 1
ATOM 769 C CA . VAL A 1 97 ? -5.953 0.377 7.237 1.00 97.50 97 VAL A CA 1
ATOM 770 C C . VAL A 1 97 ? -7.189 1.110 7.743 1.00 97.50 97 VAL A C 1
ATOM 772 O O . VAL A 1 97 ? -8.071 0.496 8.339 1.00 97.50 97 VAL A O 1
ATOM 775 N N . VAL A 1 98 ? -7.246 2.420 7.505 1.00 97.19 98 VAL A N 1
ATOM 776 C CA . VAL A 1 98 ? -8.389 3.276 7.846 1.00 97.19 98 VAL A CA 1
ATOM 777 C C . VAL A 1 98 ? -8.902 3.903 6.559 1.00 97.19 98 VAL A C 1
ATOM 779 O O . VAL A 1 98 ? -8.112 4.359 5.734 1.00 97.19 98 VAL A O 1
ATOM 782 N N . MET A 1 99 ? -10.218 3.896 6.372 1.00 97.75 99 MET A N 1
ATOM 783 C CA . MET A 1 99 ? -10.868 4.413 5.171 1.00 97.75 99 MET A CA 1
ATOM 784 C C . MET A 1 99 ? -12.115 5.205 5.558 1.00 97.75 99 MET A C 1
ATOM 786 O O . MET A 1 99 ? -12.854 4.804 6.456 1.00 97.75 99 MET A O 1
ATOM 790 N N . GLU A 1 100 ? -12.369 6.304 4.851 1.00 97.94 100 GLU A N 1
ATOM 791 C CA . GLU A 1 100 ? -13.616 7.062 4.956 1.00 97.94 100 GLU A CA 1
ATOM 792 C C . GLU A 1 100 ? -14.561 6.724 3.797 1.00 97.94 100 GLU A C 1
ATOM 794 O O . GLU A 1 100 ? -14.148 6.292 2.717 1.00 97.94 100 GLU A O 1
ATOM 799 N N . GLY A 1 101 ? -15.855 6.980 3.994 1.00 97.25 101 GLY A N 1
ATOM 800 C CA . GLY A 1 101 ? -16.825 7.006 2.904 1.00 97.25 101 GLY A CA 1
ATOM 801 C C . GLY A 1 101 ? -16.629 8.247 2.030 1.00 97.25 101 GLY A C 1
ATOM 802 O O . GLY A 1 101 ? -17.448 9.158 2.093 1.00 97.25 101 GLY A O 1
ATOM 803 N N . ILE A 1 102 ? -15.572 8.275 1.209 1.00 96.62 102 ILE A N 1
ATOM 804 C CA . ILE A 1 102 ? -15.089 9.474 0.489 1.00 96.62 102 ILE A CA 1
ATOM 805 C C . ILE A 1 102 ? -16.112 10.129 -0.452 1.00 96.62 102 ILE A C 1
ATOM 807 O O . ILE A 1 102 ? -15.995 11.309 -0.767 1.00 96.62 102 ILE A O 1
ATOM 811 N N . ALA A 1 103 ? -17.167 9.414 -0.861 1.00 97.81 103 ALA A N 1
ATOM 812 C CA . ALA A 1 103 ? -18.294 10.004 -1.591 1.00 97.81 103 ALA A CA 1
ATOM 813 C C . ALA A 1 103 ? -19.029 11.099 -0.784 1.00 97.81 103 ALA A C 1
ATOM 815 O O . ALA A 1 103 ? -19.761 11.901 -1.356 1.00 97.81 103 ALA A O 1
ATOM 816 N N . GLN A 1 104 ? -18.835 11.131 0.537 1.00 96.62 104 GLN A N 1
ATOM 817 C CA . GLN A 1 104 ? -19.384 12.123 1.464 1.00 96.62 104 GLN A CA 1
ATOM 818 C C . GLN A 1 104 ? -18.363 13.215 1.837 1.00 96.62 104 GLN A C 1
ATOM 820 O O . GLN A 1 104 ? -18.633 14.027 2.722 1.00 96.62 104 GLN A O 1
ATOM 825 N N . GLY A 1 105 ? -17.205 13.234 1.171 1.00 97.31 105 GLY A N 1
ATOM 826 C CA . GLY A 1 105 ? -16.072 14.100 1.490 1.00 97.31 105 GLY A CA 1
ATOM 827 C C . GLY A 1 105 ? -15.119 13.506 2.532 1.00 97.31 105 GLY A C 1
ATOM 828 O O . GLY A 1 105 ? -15.394 12.470 3.136 1.00 97.31 105 GLY A O 1
ATOM 829 N N . GLU A 1 106 ? -13.993 14.191 2.727 1.00 97.31 106 GLU A N 1
ATOM 830 C CA . GLU A 1 106 ? -12.978 13.904 3.751 1.00 97.31 106 GLU A CA 1
ATOM 831 C C . GLU A 1 106 ? -13.351 14.654 5.036 1.00 97.31 106 GLU A C 1
ATOM 833 O O . GLU A 1 106 ? -13.508 15.880 5.013 1.00 97.31 106 GLU A O 1
ATOM 838 N N . ARG A 1 107 ? -13.576 13.937 6.144 1.00 96.69 107 ARG A N 1
ATOM 839 C CA . ARG A 1 107 ? -14.199 14.510 7.354 1.00 96.69 107 ARG A CA 1
ATOM 840 C C . ARG A 1 107 ? -13.340 14.346 8.601 1.00 96.69 107 ARG A C 1
ATOM 842 O O . ARG A 1 107 ? -13.380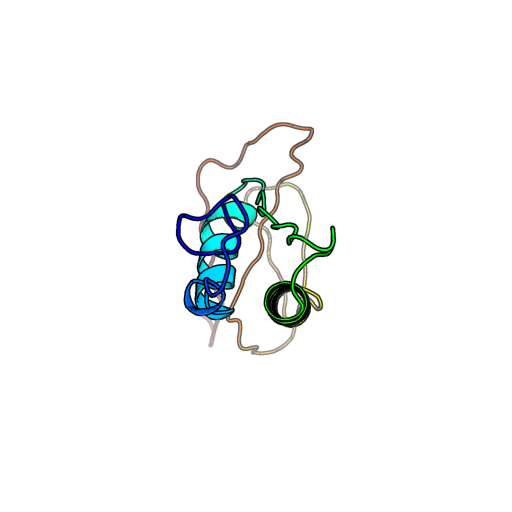 15.210 9.478 1.00 96.69 107 ARG A O 1
ATOM 849 N N . VAL A 1 108 ? -12.572 13.267 8.702 1.00 97.06 108 VAL A N 1
ATOM 850 C CA . VAL A 1 108 ? -11.673 13.019 9.832 1.00 97.06 108 VAL A CA 1
ATOM 851 C C . VAL A 1 108 ? -10.437 13.916 9.723 1.00 97.06 108 VAL A C 1
ATOM 853 O O . VAL A 1 108 ? -9.572 13.716 8.880 1.00 97.06 108 VAL A O 1
ATOM 856 N N . LEU A 1 109 ? -10.324 14.902 10.618 1.00 96.94 109 LEU A N 1
ATOM 857 C CA . LEU A 1 109 ? -9.180 15.829 10.654 1.00 96.94 109 LEU A CA 1
ATOM 858 C C . LEU A 1 109 ? -8.040 15.360 11.571 1.00 96.94 109 LEU A C 1
ATOM 860 O O . LEU A 1 109 ? -6.898 15.796 11.433 1.00 96.94 109 LEU A O 1
ATOM 864 N N . LYS A 1 110 ? -8.354 14.506 12.549 1.00 97.81 110 LYS A N 1
ATOM 865 C CA . LYS A 1 110 ? -7.412 13.944 13.519 1.00 97.81 110 LYS A CA 1
ATOM 866 C C . LYS A 1 110 ? -7.976 12.633 14.051 1.00 97.81 110 LYS A C 1
ATOM 868 O O . LYS A 1 110 ? -9.172 12.545 14.306 1.00 97.81 110 LYS A O 1
ATOM 873 N N . TYR A 1 111 ? -7.108 11.653 14.262 1.00 97.56 111 TYR A N 1
ATOM 874 C CA . TYR A 1 111 ? -7.455 10.386 14.896 1.00 97.56 111 TYR A CA 1
ATOM 875 C C . TYR A 1 111 ? -6.292 9.889 15.760 1.00 97.56 111 TYR A C 1
ATOM 877 O O . TYR A 1 111 ? -5.152 10.338 15.606 1.00 97.56 111 TYR A O 1
ATOM 885 N N . SER A 1 112 ? -6.588 8.969 16.671 1.00 97.62 112 SER A N 1
ATOM 886 C CA . SER A 1 112 ? -5.609 8.136 17.369 1.00 97.62 112 SER A CA 1
ATOM 887 C C . SER A 1 112 ? -5.968 6.669 17.162 1.00 97.62 112 SER A C 1
ATOM 889 O O . SER A 1 112 ? -7.095 6.331 16.802 1.00 97.62 112 SER A O 1
ATOM 891 N N . VAL A 1 113 ? -4.981 5.801 17.348 1.00 96.50 113 VAL A N 1
ATOM 892 C CA . VAL A 1 113 ? -5.162 4.352 17.366 1.00 96.50 113 VAL A CA 1
ATOM 893 C C . VAL A 1 113 ? -4.563 3.870 18.671 1.00 96.50 113 VAL A C 1
ATOM 895 O O . VAL A 1 113 ? -3.427 4.217 18.994 1.00 96.50 113 VAL A O 1
ATOM 898 N N . GLU A 1 114 ? -5.335 3.090 19.410 1.00 95.31 114 GLU A N 1
ATOM 899 C CA . GLU A 1 114 ? -4.974 2.568 20.721 1.00 95.31 114 GLU A CA 1
ATOM 900 C C . GLU A 1 114 ? -5.132 1.047 20.698 1.00 95.31 114 GLU A C 1
ATOM 902 O O . GLU A 1 114 ? -5.977 0.510 19.979 1.00 95.31 114 GLU A O 1
ATOM 907 N N . GLY A 1 115 ? -4.282 0.351 21.448 1.00 93.56 115 GLY A N 1
ATOM 908 C CA . GLY A 1 115 ? -4.328 -1.099 21.589 1.00 93.56 115 GLY A CA 1
ATOM 909 C C . GLY A 1 115 ? -4.487 -1.455 23.056 1.00 93.56 115 GLY A C 1
ATOM 910 O O . GLY A 1 115 ? -3.748 -0.931 23.882 1.00 93.56 115 GLY A O 1
ATOM 911 N N . PHE A 1 116 ? -5.434 -2.341 23.356 1.00 92.00 116 PHE A N 1
ATOM 912 C CA . PHE A 1 116 ? -5.663 -2.835 24.707 1.00 92.00 116 PHE A CA 1
ATOM 913 C C . PHE A 1 116 ? -4.845 -4.108 24.947 1.00 92.00 116 PHE A C 1
ATOM 915 O O . PHE A 1 116 ? -5.048 -5.118 24.269 1.00 92.00 116 PHE A O 1
ATOM 922 N N . MET A 1 117 ? -3.924 -4.070 25.904 1.00 88.44 117 MET A N 1
ATOM 923 C CA . MET A 1 117 ? -3.059 -5.180 26.298 1.00 88.44 117 MET A CA 1
ATOM 924 C C . MET A 1 117 ? -2.966 -5.256 27.824 1.00 88.44 117 MET A C 1
ATOM 926 O O . MET A 1 117 ? -2.720 -4.262 28.501 1.00 88.44 117 MET A O 1
ATOM 930 N N . ASP A 1 118 ? -3.150 -6.453 28.383 1.00 83.88 118 ASP A N 1
ATOM 931 C CA . ASP A 1 118 ? -2.991 -6.718 29.822 1.00 83.88 118 ASP A CA 1
ATOM 932 C C . ASP A 1 118 ? -3.794 -5.775 30.746 1.00 83.88 118 ASP A C 1
ATOM 934 O O . ASP A 1 118 ? -3.350 -5.400 31.834 1.00 83.88 118 ASP A O 1
ATOM 938 N N . GLY A 1 119 ? -5.003 -5.391 30.324 1.00 73.56 119 GLY A N 1
ATOM 939 C CA . GLY A 1 119 ? -5.877 -4.518 31.110 1.00 73.56 119 GLY A CA 1
ATOM 940 C C . GLY A 1 119 ? -5.614 -3.017 30.940 1.00 73.56 119 GLY A C 1
ATOM 941 O O . GLY A 1 119 ? -6.144 -2.239 31.737 1.00 73.56 119 GLY A O 1
ATOM 942 N N . LYS A 1 120 ? -4.788 -2.612 29.966 1.00 53.56 120 LYS A N 1
ATOM 943 C CA . LYS A 1 120 ? -4.393 -1.222 29.701 1.00 53.56 120 LYS A CA 1
ATOM 944 C C . LYS A 1 120 ? -4.346 -0.896 28.220 1.00 53.56 120 LYS A C 1
ATOM 946 O O . LYS A 1 120 ? -4.088 -1.820 27.427 1.00 53.56 120 LYS A O 1
#